Protein AF-A0A9X1CZ26-F1 (afdb_monomer)

Radius of gyration: 16.44 Å; Cα contacts (8 Å, |Δi|>4): 76; chains: 1; bounding box: 33×31×43 Å

Mean predicted aligned error: 7.55 Å

Organism: NCBI:txid90367

Structure (mmCIF, N/CA/C/O backbone):
data_AF-A0A9X1CZ26-F1
#
_entry.id   AF-A0A9X1CZ26-F1
#
loop_
_atom_site.group_PDB
_atom_site.id
_atom_site.type_symbol
_atom_site.label_atom_id
_atom_site.label_alt_id
_atom_site.label_comp_id
_atom_site.label_asym_id
_atom_site.label_entity_id
_atom_site.label_seq_id
_atom_site.pdbx_PDB_ins_code
_atom_site.Cartn_x
_atom_site.Cartn_y
_atom_site.Cartn_z
_atom_site.occupancy
_atom_site.B_iso_or_equiv
_atom_site.auth_seq_id
_atom_site.auth_comp_id
_atom_site.auth_asym_id
_atom_site.auth_atom_id
_atom_site.pdbx_PDB_model_num
ATOM 1 N N . MET A 1 1 ? -13.276 12.998 27.670 1.00 60.94 1 MET A N 1
ATOM 2 C CA . MET A 1 1 ? -13.407 12.267 26.390 1.00 60.94 1 MET A CA 1
ATOM 3 C C . MET A 1 1 ? -14.695 11.467 26.470 1.00 60.94 1 MET A C 1
ATOM 5 O O . MET A 1 1 ? -14.822 10.672 27.392 1.00 60.94 1 MET A O 1
ATOM 9 N N . ASP A 1 2 ? -15.690 11.747 25.631 1.00 76.38 2 ASP A N 1
ATOM 10 C CA . ASP A 1 2 ? -17.010 11.119 25.750 1.00 76.38 2 ASP A CA 1
ATOM 11 C C . ASP A 1 2 ? -16.999 9.671 25.215 1.00 76.38 2 ASP A C 1
ATOM 13 O O . ASP A 1 2 ? -16.279 9.333 24.268 1.00 76.38 2 ASP A O 1
ATOM 17 N N . LYS A 1 3 ? -17.785 8.786 25.845 1.00 76.56 3 LYS A N 1
ATOM 18 C CA . LYS A 1 3 ? -17.851 7.352 25.498 1.00 76.56 3 LYS A CA 1
ATOM 19 C C . LYS A 1 3 ? -18.287 7.125 24.042 1.00 76.56 3 LYS A C 1
ATOM 21 O O . LYS A 1 3 ? -17.846 6.164 23.412 1.00 76.56 3 LYS A O 1
ATOM 26 N N . SER A 1 4 ? -19.122 8.011 23.507 1.0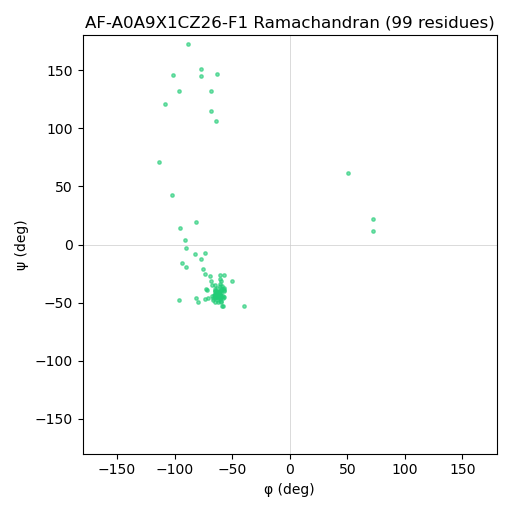0 76.56 4 SER A N 1
ATOM 27 C CA . SER A 1 4 ? -19.625 8.000 22.129 1.00 76.56 4 SER A CA 1
ATOM 28 C C . SER A 1 4 ? -18.505 8.226 21.107 1.00 76.56 4 SER A C 1
ATOM 30 O O . SER A 1 4 ? -18.324 7.396 20.215 1.00 76.56 4 SER A O 1
ATOM 32 N N . THR A 1 5 ? -17.668 9.250 21.287 1.00 83.44 5 THR A N 1
ATOM 33 C CA . THR A 1 5 ? -16.483 9.500 20.448 1.00 83.44 5 THR A CA 1
ATOM 34 C C . THR A 1 5 ? -15.491 8.342 20.506 1.00 83.44 5 THR A C 1
ATOM 36 O O . THR A 1 5 ? -14.873 8.002 19.495 1.00 83.44 5 THR A O 1
ATOM 39 N N . GLY A 1 6 ? -15.349 7.691 21.667 1.00 84.88 6 GLY A N 1
ATOM 40 C CA . GLY A 1 6 ? -14.520 6.490 21.806 1.00 84.88 6 GLY A CA 1
ATOM 41 C C . GLY A 1 6 ? -14.990 5.336 20.910 1.00 84.88 6 GLY A C 1
ATOM 42 O O . GLY A 1 6 ? -14.187 4.751 20.182 1.00 84.88 6 GLY A O 1
ATOM 43 N N . ARG A 1 7 ? -16.299 5.050 20.903 1.00 88.44 7 ARG A N 1
ATOM 44 C CA . ARG A 1 7 ? -16.895 3.990 20.069 1.00 88.44 7 ARG A CA 1
ATOM 45 C C . ARG A 1 7 ? -16.770 4.285 18.575 1.00 88.44 7 ARG A C 1
ATOM 47 O O . ARG A 1 7 ? -16.380 3.400 17.818 1.00 88.44 7 ARG A O 1
ATOM 54 N N . LEU A 1 8 ? -17.023 5.526 18.155 1.00 89.00 8 LEU A N 1
ATOM 55 C CA . LEU A 1 8 ? -16.905 5.931 16.748 1.00 89.00 8 LEU A CA 1
ATOM 56 C C . LEU A 1 8 ? -15.479 5.743 16.211 1.00 89.00 8 LEU A C 1
ATOM 58 O O . LEU A 1 8 ? -15.292 5.212 15.117 1.00 89.00 8 LEU A O 1
ATOM 62 N N . LYS A 1 9 ? -14.460 6.104 17.002 1.00 90.31 9 LYS A N 1
ATOM 63 C CA . LYS 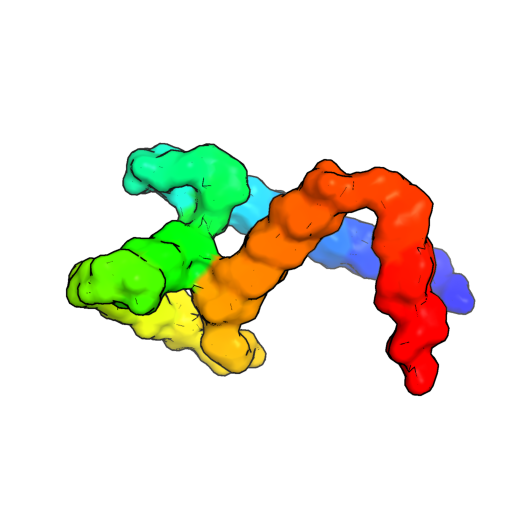A 1 9 ? -13.050 5.890 16.636 1.00 90.31 9 LYS A CA 1
ATOM 64 C C . LYS A 1 9 ? -12.710 4.407 16.476 1.00 90.31 9 LYS A C 1
ATOM 66 O O . LYS A 1 9 ? -11.998 4.051 15.538 1.00 90.31 9 LYS A O 1
ATOM 71 N N . ALA A 1 10 ? -13.222 3.549 17.359 1.00 89.44 10 ALA A N 1
ATOM 72 C CA . ALA A 1 10 ? -13.000 2.106 17.280 1.00 89.44 10 ALA A CA 1
ATOM 73 C C . ALA A 1 10 ? -13.630 1.499 16.016 1.00 89.44 10 ALA A C 1
ATOM 75 O O . ALA A 1 10 ? -12.963 0.763 15.291 1.00 89.44 10 ALA A O 1
ATOM 76 N N . VAL A 1 11 ? -14.876 1.870 15.704 1.00 91.69 11 VAL A N 1
ATOM 77 C CA . VAL A 1 11 ? -15.565 1.426 14.480 1.00 91.69 11 VAL A CA 1
ATOM 78 C C . VAL A 1 11 ? -14.815 1.892 13.231 1.00 91.69 11 VAL A C 1
ATOM 80 O O . VAL A 1 11 ? -14.564 1.089 12.335 1.00 91.69 11 VAL A O 1
ATOM 83 N N . ALA A 1 12 ? -14.378 3.153 13.190 1.00 91.00 12 ALA A N 1
ATOM 84 C CA . ALA A 1 12 ? -13.594 3.680 12.074 1.00 91.00 12 ALA A CA 1
ATOM 85 C C . ALA A 1 12 ? -12.254 2.940 11.895 1.00 91.00 12 ALA A C 1
ATOM 87 O O . ALA A 1 12 ? -11.855 2.630 10.771 1.00 91.00 12 ALA A O 1
ATOM 88 N N . ALA A 1 13 ? -11.564 2.617 12.995 1.00 90.50 13 ALA A N 1
ATOM 89 C CA . ALA A 1 13 ? -10.331 1.836 12.955 1.00 90.50 13 ALA A CA 1
ATOM 90 C C . ALA A 1 13 ? -10.572 0.408 12.442 1.00 90.50 13 ALA A C 1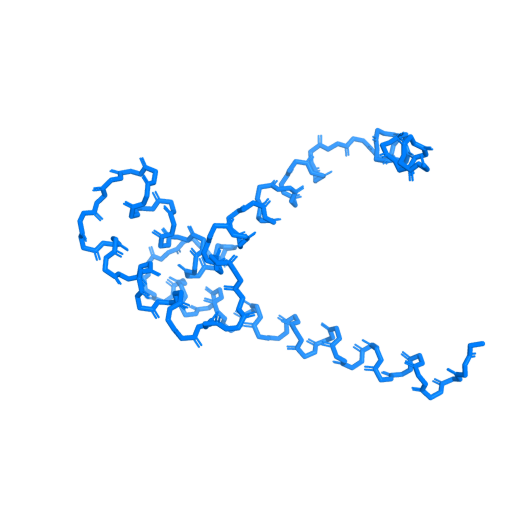
ATOM 92 O O . ALA A 1 13 ? -9.787 -0.097 11.639 1.00 90.50 13 ALA A O 1
ATOM 93 N N . TYR A 1 14 ? -11.670 -0.225 12.856 1.00 92.25 14 TYR A N 1
ATOM 94 C CA . TYR A 1 14 ? -12.032 -1.561 12.395 1.00 92.25 14 TYR A CA 1
ATOM 95 C C . TYR A 1 14 ? -12.393 -1.575 10.905 1.00 92.25 14 TYR A C 1
ATOM 97 O O . TYR A 1 14 ? -11.829 -2.363 10.148 1.00 92.25 14 TYR A O 1
ATOM 105 N N . ALA A 1 15 ? -13.240 -0.645 10.454 1.00 93.06 15 ALA A N 1
ATOM 106 C CA . ALA A 1 15 ? -13.596 -0.496 9.043 1.00 93.06 15 ALA A CA 1
ATOM 107 C C . ALA A 1 15 ? -12.354 -0.277 8.162 1.00 93.06 15 ALA A C 1
ATOM 109 O O . ALA A 1 15 ? -12.222 -0.876 7.094 1.00 93.06 15 ALA A O 1
ATOM 110 N N . LYS A 1 16 ? -11.386 0.514 8.645 1.00 90.88 16 LYS A N 1
ATOM 111 C CA . LYS A 1 16 ? -10.087 0.681 7.983 1.00 90.88 16 LYS A CA 1
ATOM 112 C C . LYS A 1 16 ? -9.324 -0.643 7.867 1.00 90.88 16 LYS A C 1
ATOM 114 O O . LYS A 1 16 ? -8.770 -0.920 6.806 1.00 90.88 16 LYS A O 1
ATOM 119 N N . SER A 1 17 ? -9.280 -1.450 8.927 1.00 90.88 17 SER A N 1
ATOM 120 C CA . SER A 1 17 ? -8.619 -2.764 8.909 1.00 90.88 17 SER A CA 1
ATOM 121 C C . SER A 1 17 ? -9.271 -3.724 7.914 1.00 90.88 17 SER A C 1
ATOM 123 O O . SER A 1 17 ? -8.555 -4.388 7.169 1.00 90.88 17 SER A O 1
ATOM 125 N N . VAL A 1 18 ? -10.605 -3.740 7.838 1.00 95.75 18 VAL A N 1
ATOM 126 C CA . VAL A 1 18 ? -11.348 -4.528 6.839 1.00 95.75 18 VAL A CA 1
ATOM 127 C C . VAL A 1 18 ? -10.993 -4.081 5.419 1.00 95.75 18 VAL A C 1
ATOM 129 O O . VAL A 1 18 ? -10.687 -4.917 4.573 1.00 95.75 18 VAL A O 1
ATOM 132 N N . GLY A 1 19 ? -10.934 -2.769 5.166 1.00 94.62 19 GLY A N 1
ATOM 133 C CA . GLY A 1 19 ? -10.508 -2.235 3.868 1.00 94.62 19 GLY A CA 1
ATOM 134 C C . GLY A 1 19 ? -9.073 -2.626 3.489 1.00 94.62 19 GLY A C 1
ATOM 135 O O . GLY A 1 19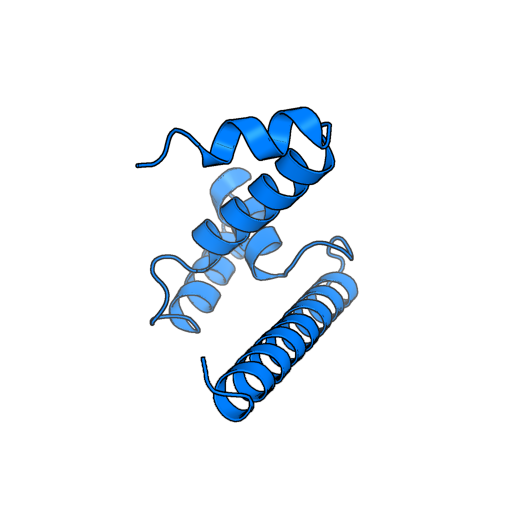 ? -8.814 -2.979 2.342 1.00 94.62 19 GLY A O 1
ATOM 136 N N . ILE A 1 20 ? -8.142 -2.627 4.450 1.00 93.25 20 ILE A N 1
ATOM 137 C CA . ILE A 1 20 ? -6.760 -3.087 4.220 1.00 93.25 20 ILE A CA 1
ATOM 138 C C . ILE A 1 20 ? -6.725 -4.584 3.892 1.00 93.25 20 ILE A C 1
ATOM 140 O O . ILE A 1 20 ? -5.997 -4.981 2.984 1.00 93.25 20 ILE A O 1
ATOM 144 N N . ALA A 1 21 ? -7.500 -5.403 4.605 1.00 95.44 21 ALA A N 1
ATOM 145 C CA . ALA A 1 21 ? -7.564 -6.841 4.361 1.00 95.44 21 ALA A CA 1
ATOM 146 C C . ALA A 1 21 ? -8.133 -7.157 2.968 1.00 95.44 21 ALA A C 1
ATOM 148 O O . ALA A 1 21 ? -7.590 -8.002 2.260 1.00 95.44 21 ALA A O 1
ATOM 149 N N . ALA A 1 22 ? -9.175 -6.438 2.541 1.00 96.75 22 ALA A N 1
ATOM 150 C CA . ALA A 1 22 ? -9.726 -6.567 1.194 1.00 96.75 22 ALA A CA 1
ATOM 151 C C . ALA A 1 22 ? -8.696 -6.196 0.112 1.00 96.75 22 ALA A C 1
ATOM 153 O O . ALA A 1 22 ? -8.542 -6.916 -0.871 1.00 96.75 22 ALA A O 1
ATOM 154 N N . ASP A 1 23 ? -7.939 -5.115 0.308 1.00 95.56 23 ASP A N 1
ATOM 155 C CA . ASP A 1 23 ? -6.890 -4.700 -0.630 1.00 95.56 23 ASP A CA 1
ATOM 156 C C . ASP A 1 23 ? -5.740 -5.726 -0.715 1.00 95.56 23 ASP A C 1
ATOM 158 O O . ASP A 1 23 ? -5.275 -6.063 -1.806 1.00 95.56 23 ASP A O 1
ATOM 162 N N . GLN A 1 24 ? -5.335 -6.296 0.424 1.00 96.44 24 GLN A N 1
ATOM 163 C CA . GLN A 1 24 ? -4.365 -7.393 0.493 1.00 96.44 24 GLN A CA 1
ATOM 164 C C . GLN A 1 24 ? -4.864 -8.659 -0.213 1.00 96.44 24 GLN A C 1
ATOM 166 O O . GLN A 1 24 ? -4.099 -9.294 -0.940 1.00 96.44 24 GLN A O 1
ATOM 171 N N . LEU A 1 25 ? -6.146 -9.000 -0.050 1.00 97.25 25 LEU A N 1
ATOM 172 C CA . LEU A 1 25 ? -6.773 -10.121 -0.746 1.00 97.25 25 LEU A CA 1
ATOM 173 C C . LEU A 1 25 ? -6.752 -9.909 -2.262 1.00 97.25 25 LEU A C 1
ATOM 175 O O . LEU A 1 25 ? -6.291 -10.785 -2.990 1.00 97.25 25 LEU A O 1
ATOM 179 N N . ILE A 1 26 ? -7.182 -8.737 -2.737 1.00 96.19 26 ILE A N 1
ATOM 180 C CA . ILE A 1 26 ? -7.133 -8.390 -4.164 1.00 96.19 26 ILE A CA 1
ATOM 181 C C . ILE A 1 26 ? -5.695 -8.494 -4.675 1.00 96.19 26 ILE A C 1
ATOM 183 O O . ILE A 1 26 ? -5.446 -9.098 -5.717 1.00 96.19 26 ILE A O 1
ATOM 187 N N . ASN A 1 27 ? -4.724 -7.958 -3.931 1.00 97.12 27 ASN A N 1
ATOM 188 C CA . ASN A 1 27 ? -3.325 -8.057 -4.321 1.00 97.12 27 ASN A CA 1
ATOM 189 C C . ASN A 1 27 ? -2.848 -9.514 -4.422 1.00 97.12 27 ASN A C 1
ATOM 191 O O . ASN A 1 27 ? -2.161 -9.849 -5.387 1.00 97.12 27 ASN A O 1
ATOM 195 N N . ALA A 1 28 ? -3.219 -10.369 -3.465 1.00 96.88 28 ALA A N 1
ATOM 196 C CA . ALA A 1 28 ? -2.873 -11.789 -3.450 1.00 96.88 28 ALA A CA 1
ATOM 197 C C . ALA A 1 28 ? -3.486 -12.545 -4.638 1.00 96.88 28 ALA A C 1
ATOM 199 O O . ALA A 1 28 ? -2.773 -13.276 -5.323 1.00 96.88 28 ALA A O 1
ATOM 200 N N . VAL A 1 29 ? -4.768 -12.304 -4.939 1.00 97.31 29 VAL A N 1
ATOM 201 C CA . VAL A 1 29 ? -5.460 -12.869 -6.112 1.00 97.31 29 VAL A CA 1
ATOM 202 C C . VAL A 1 29 ? -4.758 -12.465 -7.414 1.00 97.31 29 VAL A C 1
ATOM 204 O O . VAL A 1 29 ? -4.622 -13.273 -8.325 1.00 97.31 29 VAL A O 1
ATOM 207 N N . LEU A 1 30 ? -4.216 -11.246 -7.483 1.00 94.94 30 LEU A N 1
ATOM 208 C CA . LEU A 1 30 ? -3.418 -10.752 -8.613 1.00 94.94 30 LEU A CA 1
ATOM 209 C C . LEU A 1 30 ? -1.938 -11.208 -8.575 1.00 94.94 30 LEU A C 1
ATOM 211 O O . LEU A 1 30 ? -1.065 -10.559 -9.170 1.00 94.94 30 LEU A O 1
ATOM 215 N N . GLY A 1 31 ? -1.609 -12.261 -7.821 1.00 94.62 31 GLY A N 1
ATOM 216 C CA . GLY A 1 31 ? -0.258 -12.831 -7.710 1.00 94.62 31 GLY A CA 1
ATOM 217 C C . GLY A 1 31 ? 0.739 -11.973 -6.921 1.00 94.62 31 GLY A C 1
ATOM 218 O O . GLY A 1 31 ? 1.946 -12.037 -7.150 1.00 94.62 31 GLY A O 1
ATOM 219 N N . GLY A 1 32 ? 0.248 -11.086 -6.058 1.00 93.12 32 GLY A N 1
ATOM 220 C CA . GLY A 1 32 ? 1.052 -10.257 -5.161 1.00 93.12 32 GLY A CA 1
ATOM 221 C C . GLY A 1 32 ? 1.337 -10.941 -3.825 1.00 93.12 32 GLY A C 1
ATOM 222 O O . GLY A 1 32 ? 0.798 -11.999 -3.512 1.00 93.12 32 GLY A O 1
ATOM 223 N N . ARG A 1 33 ? 2.194 -10.329 -3.000 1.00 93.94 33 ARG A N 1
ATOM 224 C CA . ARG A 1 33 ? 2.485 -10.857 -1.658 1.00 93.94 33 ARG A CA 1
ATOM 225 C C . ARG A 1 33 ? 1.238 -10.708 -0.764 1.00 93.94 33 ARG A C 1
ATOM 227 O O . ARG A 1 33 ? 0.721 -9.594 -0.692 1.00 93.94 33 ARG A O 1
ATOM 234 N N . PRO A 1 34 ? 0.804 -11.743 -0.014 1.00 91.31 34 PRO A N 1
ATOM 235 C CA . PRO A 1 34 ? -0.453 -11.700 0.750 1.00 91.31 34 PRO A CA 1
ATOM 236 C C . PRO A 1 34 ? -0.530 -10.600 1.814 1.00 91.31 34 PRO A C 1
ATOM 238 O O . PRO A 1 34 ? -1.599 -10.090 2.115 1.00 91.31 34 PRO A O 1
ATOM 241 N N . SER A 1 35 ? 0.605 -10.205 2.392 1.00 88.62 35 SER A N 1
ATOM 242 C CA . SER A 1 35 ? 0.669 -9.129 3.387 1.00 88.62 35 SER A CA 1
ATOM 243 C C . SER A 1 35 ? 0.888 -7.736 2.777 1.00 88.62 35 SER A C 1
ATOM 245 O O . SER A 1 35 ? 0.953 -6.747 3.511 1.00 88.62 35 SER A O 1
ATOM 247 N N . GLU A 1 36 ? 1.063 -7.635 1.458 1.00 93.19 36 GLU A N 1
ATOM 248 C CA . GLU A 1 36 ? 1.323 -6.390 0.726 1.00 93.19 36 GLU A CA 1
ATOM 249 C C . GLU A 1 36 ? 0.007 -5.845 0.160 1.00 93.19 36 GLU A C 1
ATOM 251 O O . GLU A 1 36 ? -0.763 -6.584 -0.447 1.00 93.19 36 GLU A O 1
ATOM 256 N N . THR A 1 37 ? -0.253 -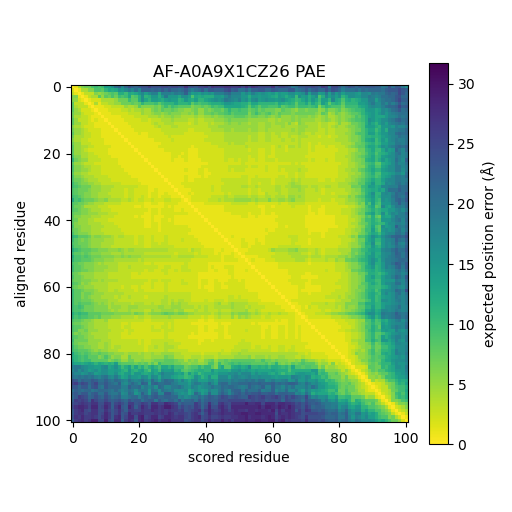4.552 0.349 1.00 96.69 37 THR A N 1
ATOM 257 C CA . THR A 1 37 ? -1.376 -3.865 -0.302 1.00 96.69 37 THR A CA 1
ATOM 258 C C . THR A 1 37 ? -1.036 -3.561 -1.762 1.00 96.69 37 THR A C 1
ATOM 260 O O . THR A 1 37 ? 0.130 -3.337 -2.109 1.00 96.69 37 THR A O 1
ATOM 263 N N . LEU A 1 38 ? -2.039 -3.503 -2.635 1.00 96.12 38 LEU A N 1
ATOM 264 C CA . LEU A 1 38 ? -1.872 -3.256 -4.067 1.00 96.12 38 LEU A CA 1
ATOM 265 C C . LEU A 1 38 ? -1.161 -1.921 -4.332 1.00 96.12 38 LEU A C 1
ATOM 267 O O . LEU A 1 38 ? -0.292 -1.843 -5.198 1.00 96.12 38 LEU A O 1
ATOM 271 N N . SER A 1 39 ? -1.459 -0.885 -3.543 1.00 95.94 39 SER A N 1
ATOM 272 C CA . SER A 1 39 ? -0.792 0.422 -3.629 1.00 95.94 39 SER A CA 1
ATOM 273 C C . SER A 1 39 ? 0.702 0.371 -3.269 1.00 95.94 39 SER A C 1
ATOM 275 O O . SER A 1 39 ? 1.511 1.057 -3.899 1.00 95.94 39 SER A O 1
ATOM 277 N N . VAL A 1 40 ? 1.096 -0.483 -2.315 1.00 96.50 40 VAL A N 1
ATOM 278 C CA . VAL A 1 40 ? 2.505 -0.716 -1.938 1.00 96.50 40 VAL A CA 1
ATOM 279 C C . VAL A 1 40 ? 3.222 -1.482 -3.044 1.00 96.50 40 VAL A C 1
ATOM 281 O O . VAL A 1 40 ? 4.304 -1.067 -3.465 1.00 96.50 40 VAL A O 1
ATOM 284 N N . ARG A 1 41 ? 2.594 -2.542 -3.574 1.00 96.69 41 ARG A N 1
ATOM 285 C CA . ARG A 1 41 ? 3.115 -3.299 -4.720 1.00 96.69 41 ARG A CA 1
ATOM 286 C C . ARG A 1 41 ? 3.308 -2.396 -5.932 1.00 96.69 41 ARG A C 1
ATOM 288 O O . ARG A 1 41 ? 4.358 -2.448 -6.571 1.00 96.69 41 ARG A O 1
ATOM 295 N N . ALA A 1 42 ? 2.320 -1.553 -6.232 1.00 97.12 42 ALA A N 1
ATOM 296 C CA . ALA A 1 42 ? 2.375 -0.631 -7.354 1.00 97.12 42 ALA A CA 1
ATOM 297 C C . ALA A 1 42 ? 3.528 0.361 -7.209 1.00 97.12 42 ALA A C 1
ATOM 299 O O . ALA A 1 42 ? 4.278 0.561 -8.163 1.00 97.12 42 ALA A O 1
ATOM 300 N N . TYR A 1 43 ? 3.723 0.929 -6.016 1.00 96.88 43 TYR A N 1
ATOM 301 C CA . TYR A 1 43 ? 4.851 1.819 -5.757 1.00 96.88 43 TYR A CA 1
ATOM 302 C C . TYR A 1 43 ? 6.197 1.103 -5.916 1.00 96.88 43 TYR A C 1
ATOM 304 O O . TYR A 1 43 ? 7.073 1.597 -6.624 1.00 96.88 43 TYR A O 1
ATOM 312 N N . ARG A 1 44 ? 6.348 -0.084 -5.316 1.00 96.50 44 ARG A N 1
ATOM 313 C CA . ARG A 1 44 ? 7.575 -0.884 -5.407 1.00 96.50 44 ARG A CA 1
ATOM 314 C C . ARG A 1 44 ? 7.915 -1.219 -6.858 1.00 96.50 44 ARG A C 1
ATOM 316 O O . ARG A 1 44 ? 8.995 -0.891 -7.321 1.00 96.50 44 ARG A O 1
ATOM 323 N N . LEU A 1 45 ? 6.975 -1.787 -7.608 1.00 96.69 45 LEU A N 1
ATOM 324 C CA . LEU A 1 45 ? 7.221 -2.206 -8.990 1.00 96.69 45 LEU A CA 1
ATOM 325 C C . LEU A 1 45 ? 7.326 -1.022 -9.965 1.00 96.69 45 LEU A C 1
ATOM 327 O O . LEU A 1 45 ? 8.108 -1.057 -10.911 1.00 96.69 45 LEU A O 1
ATOM 331 N N . GLY A 1 46 ? 6.511 0.015 -9.782 1.00 96.69 46 GLY A N 1
ATOM 332 C CA . GLY A 1 46 ? 6.435 1.145 -10.704 1.00 96.69 46 GLY A CA 1
ATOM 333 C C . GLY A 1 46 ? 7.537 2.174 -10.487 1.00 96.69 46 GLY A C 1
ATOM 334 O O . GLY A 1 46 ? 8.153 2.623 -11.455 1.00 96.69 46 GLY A O 1
ATOM 335 N N . VAL A 1 47 ? 7.773 2.552 -9.229 1.00 95.69 47 VAL A N 1
ATOM 336 C CA . VAL A 1 47 ? 8.688 3.640 -8.857 1.00 95.69 47 VAL A CA 1
ATOM 337 C C . VAL A 1 47 ? 10.068 3.107 -8.492 1.00 95.69 47 VAL A C 1
ATOM 339 O O . VAL A 1 47 ? 11.043 3.632 -9.017 1.00 95.69 47 VAL A O 1
ATOM 342 N N . LEU A 1 48 ? 10.166 2.074 -7.646 1.00 94.19 48 LEU A N 1
ATOM 343 C CA . LEU A 1 48 ? 11.470 1.558 -7.195 1.00 94.19 48 LEU A CA 1
ATOM 344 C C . LEU A 1 48 ? 12.124 0.652 -8.245 1.00 94.19 48 LEU A C 1
ATOM 346 O O . LEU A 1 48 ? 13.262 0.891 -8.626 1.00 94.19 48 LEU A O 1
ATOM 350 N N . ASP A 1 49 ? 11.383 -0.318 -8.783 1.00 95.38 49 ASP A N 1
ATOM 351 C CA . ASP A 1 49 ? 11.881 -1.215 -9.838 1.00 95.38 49 ASP A CA 1
ATOM 352 C C . ASP A 1 49 ? 11.785 -0.576 -11.241 1.00 95.38 49 ASP A C 1
ATOM 354 O O . ASP A 1 49 ? 12.226 -1.148 -12.237 1.00 95.38 49 ASP A O 1
ATOM 358 N N . GLY A 1 50 ? 11.135 0.587 -11.360 1.00 94.44 50 GLY A N 1
ATOM 359 C CA . GLY A 1 50 ? 11.059 1.355 -12.602 1.00 94.44 50 GLY A CA 1
ATOM 360 C C . GLY A 1 50 ? 10.160 0.776 -13.705 1.00 94.44 50 GLY A C 1
ATOM 361 O O . GLY A 1 50 ? 10.191 1.294 -14.829 1.00 94.44 50 GLY A O 1
ATOM 362 N N . ARG A 1 51 ? 9.324 -0.237 -13.437 1.00 96.06 51 ARG A N 1
ATOM 363 C CA . ARG A 1 51 ? 8.500 -0.915 -14.457 1.00 96.06 51 ARG A CA 1
ATOM 364 C C . ARG A 1 51 ? 7.405 0.011 -15.002 1.00 96.06 51 ARG A C 1
ATOM 366 O O . ARG A 1 51 ? 6.466 0.378 -14.294 1.00 96.06 51 ARG A O 1
ATOM 373 N N . ARG A 1 52 ? 7.473 0.356 -16.296 1.00 93.62 52 ARG A N 1
ATOM 374 C CA . ARG A 1 52 ? 6.582 1.353 -16.939 1.00 93.62 52 ARG A CA 1
ATOM 375 C C . ARG A 1 52 ? 5.088 1.031 -16.804 1.00 93.62 52 ARG A C 1
ATOM 377 O O . ARG A 1 52 ? 4.299 1.939 -16.563 1.00 93.62 52 ARG A O 1
ATOM 384 N N . GLY A 1 53 ? 4.697 -0.242 -16.920 1.00 95.12 53 GLY A N 1
ATOM 385 C CA . GLY A 1 53 ? 3.300 -0.663 -16.736 1.00 95.12 53 GLY A CA 1
ATOM 386 C C . GLY A 1 53 ? 2.771 -0.321 -15.341 1.00 95.12 53 GLY A C 1
ATOM 387 O O . GLY A 1 53 ? 1.708 0.276 -15.203 1.00 95.12 53 GLY A O 1
ATOM 388 N N . TRP A 1 54 ? 3.577 -0.577 -14.312 1.00 96.56 54 TRP A N 1
ATOM 389 C CA . TRP A 1 54 ? 3.227 -0.286 -12.924 1.00 96.56 54 TRP A CA 1
ATOM 390 C C . TRP A 1 54 ? 3.266 1.205 -12.584 1.00 96.56 54 TRP A C 1
ATOM 392 O O . TRP A 1 54 ? 2.508 1.637 -11.723 1.00 96.56 54 TRP A O 1
ATOM 402 N N . ARG A 1 55 ? 4.050 2.030 -13.294 1.00 95.56 55 ARG A N 1
ATOM 403 C CA . ARG A 1 55 ? 3.953 3.499 -13.154 1.00 95.56 55 ARG A CA 1
ATOM 404 C C . ARG A 1 55 ? 2.564 4.021 -13.515 1.00 95.56 55 ARG A C 1
ATOM 406 O O . ARG A 1 55 ? 2.060 4.907 -12.831 1.00 95.56 55 ARG A O 1
ATOM 413 N N . ARG A 1 56 ? 1.925 3.453 -14.546 1.00 96.31 56 ARG A N 1
ATOM 414 C CA . ARG A 1 56 ? 0.538 3.806 -14.896 1.00 96.31 56 ARG A CA 1
ATOM 415 C C . ARG A 1 56 ? -0.420 3.412 -13.778 1.00 96.31 56 ARG A C 1
ATOM 417 O O . ARG A 1 56 ? -1.262 4.215 -13.401 1.00 96.31 56 ARG A O 1
ATOM 424 N N . VAL A 1 57 ? -0.230 2.230 -13.191 1.00 95.94 57 VAL A N 1
ATOM 425 C CA . VAL A 1 57 ? -1.015 1.772 -12.032 1.00 95.94 57 VAL A CA 1
ATOM 426 C C . VAL A 1 57 ? -0.853 2.725 -10.840 1.00 95.94 57 VAL A C 1
ATOM 428 O O . VAL A 1 57 ? -1.849 3.130 -10.253 1.00 95.94 57 VAL A O 1
ATOM 431 N N . VAL A 1 58 ? 0.371 3.166 -10.523 1.00 96.38 58 VAL A N 1
ATOM 432 C CA . VAL A 1 58 ? 0.624 4.172 -9.470 1.00 96.38 58 VAL A CA 1
ATOM 433 C C . VAL A 1 58 ? -0.131 5.471 -9.742 1.00 96.38 58 VAL A C 1
ATOM 435 O O . VAL A 1 58 ? -0.735 6.030 -8.828 1.00 96.38 58 VAL A O 1
ATOM 438 N N . TRP A 1 59 ? -0.114 5.953 -10.986 1.00 96.00 59 TRP A N 1
ATOM 439 C CA . TRP A 1 59 ? -0.839 7.164 -11.366 1.00 96.00 59 TRP A CA 1
ATOM 440 C C . TRP A 1 59 ? -2.355 6.999 -11.206 1.00 96.00 59 TRP A C 1
ATOM 442 O O . TRP A 1 59 ? -2.995 7.857 -10.601 1.00 96.00 59 TRP A O 1
ATOM 452 N N . VAL A 1 60 ? -2.916 5.873 -11.664 1.00 96.56 60 VAL A N 1
ATOM 453 C CA . VAL A 1 60 ? -4.346 5.555 -11.515 1.00 96.56 60 VAL A CA 1
ATOM 454 C C . VAL A 1 60 ? -4.745 5.513 -10.041 1.00 96.56 60 VAL A C 1
ATOM 456 O O . VAL A 1 60 ? -5.709 6.168 -9.655 1.00 96.56 60 VAL A O 1
ATOM 459 N N . ILE A 1 61 ? -3.983 4.809 -9.201 1.00 95.56 61 ILE A N 1
ATOM 460 C CA . ILE A 1 61 ? -4.280 4.701 -7.767 1.00 95.56 61 ILE A CA 1
ATOM 461 C C . ILE A 1 61 ? -4.159 6.070 -7.085 1.00 95.56 61 ILE A C 1
ATOM 463 O O . ILE A 1 61 ? -5.047 6.458 -6.332 1.00 95.56 61 ILE A O 1
ATOM 467 N N . ASN A 1 62 ? -3.107 6.848 -7.358 1.00 94.81 62 ASN A N 1
ATOM 468 C CA . ASN A 1 62 ? -2.982 8.194 -6.789 1.00 94.81 62 ASN A CA 1
ATOM 469 C C . ASN A 1 62 ? -4.135 9.116 -7.214 1.00 94.81 62 ASN A C 1
ATOM 471 O O . ASN A 1 62 ? -4.554 9.950 -6.418 1.00 94.81 62 ASN A O 1
ATOM 475 N N . LYS A 1 63 ? -4.661 8.964 -8.437 1.00 95.50 63 LYS A N 1
ATOM 476 C CA . LYS A 1 63 ? -5.830 9.715 -8.909 1.00 95.50 63 LYS A CA 1
ATOM 477 C C . LYS A 1 63 ? -7.122 9.253 -8.231 1.00 95.50 63 LYS A C 1
ATOM 479 O O . LYS A 1 63 ? -7.939 10.091 -7.866 1.00 95.50 63 LYS A O 1
ATOM 484 N N . LEU A 1 64 ? -7.289 7.948 -8.010 1.00 94.81 64 LEU A N 1
ATOM 485 C CA . LEU A 1 64 ? -8.417 7.409 -7.245 1.00 94.81 64 LEU A CA 1
ATOM 486 C C . LEU A 1 64 ? -8.436 7.976 -5.817 1.00 94.81 64 LEU A C 1
ATOM 488 O O . LEU A 1 64 ? -9.491 8.345 -5.317 1.00 94.81 64 LEU A O 1
ATOM 492 N N . PHE A 1 65 ? -7.259 8.119 -5.204 1.00 92.88 65 PHE A N 1
ATOM 493 C CA . PHE A 1 65 ? -7.062 8.701 -3.875 1.00 92.88 65 PHE A CA 1
ATOM 494 C C . PHE A 1 65 ? -6.541 10.146 -3.933 1.00 92.88 65 PHE A C 1
ATOM 496 O O . PHE A 1 65 ? -5.646 10.512 -3.173 1.00 92.88 65 PHE A O 1
ATOM 503 N N . TRP A 1 66 ? -7.082 10.979 -4.826 1.00 94.00 66 TRP A N 1
ATOM 504 C CA . TRP A 1 66 ? -6.610 12.352 -5.068 1.00 94.00 66 TRP A CA 1
ATOM 505 C C . TRP A 1 66 ? -6.594 13.266 -3.828 1.00 94.00 66 TRP A C 1
ATOM 507 O O . TRP A 1 66 ? -5.761 14.166 -3.746 1.00 94.00 66 TRP A O 1
ATOM 517 N N . TRP A 1 67 ? -7.443 13.008 -2.825 1.00 94.94 67 TRP A N 1
ATOM 518 C CA . TRP A 1 67 ? -7.432 13.716 -1.533 1.00 94.94 67 TRP A CA 1
ATOM 519 C C . TRP A 1 67 ? -6.261 13.319 -0.617 1.00 94.94 67 TRP A C 1
ATOM 521 O O . TRP A 1 67 ? -6.063 13.916 0.441 1.00 94.94 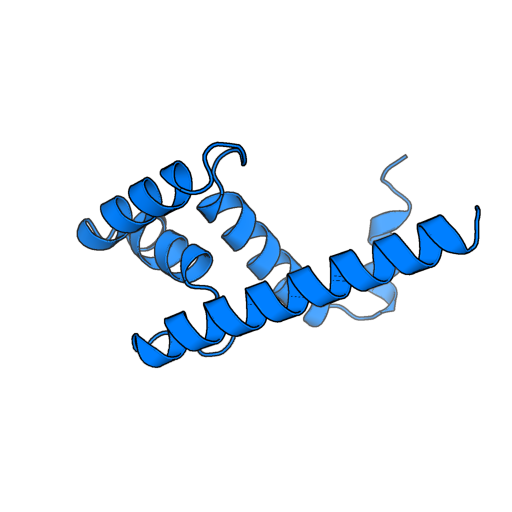67 TRP A O 1
ATOM 531 N N . GLN A 1 68 ? -5.477 12.305 -0.988 1.00 89.31 68 GLN A N 1
ATOM 532 C CA . GLN A 1 68 ? -4.271 11.895 -0.280 1.00 89.31 68 GLN A CA 1
ATOM 533 C C . GLN A 1 68 ? -3.033 12.259 -1.094 1.00 89.31 68 GLN A C 1
ATOM 535 O O . GLN A 1 68 ? -2.819 11.782 -2.209 1.00 89.31 68 GLN A O 1
ATOM 540 N N . ARG A 1 69 ? -2.153 13.072 -0.504 1.00 89.00 69 ARG A N 1
ATOM 541 C CA . ARG A 1 69 ? -0.928 13.520 -1.171 1.00 89.00 69 ARG A CA 1
ATOM 542 C C . ARG A 1 69 ? -0.005 12.328 -1.459 1.00 89.00 69 ARG A C 1
ATOM 544 O O . ARG A 1 69 ? 0.634 11.809 -0.548 1.00 89.00 69 ARG A O 1
ATOM 551 N N . ASN A 1 70 ? 0.085 11.921 -2.729 1.00 90.38 70 ASN A N 1
ATOM 552 C CA . ASN A 1 70 ? 0.851 10.756 -3.194 1.00 90.38 70 ASN A CA 1
ATOM 553 C C . ASN A 1 70 ? 0.549 9.472 -2.397 1.00 90.38 70 ASN A C 1
ATOM 555 O O . ASN A 1 70 ? 1.449 8.888 -1.782 1.00 90.38 70 ASN A O 1
ATOM 559 N N . HIS A 1 71 ? -0.712 9.029 -2.439 1.00 92.75 71 HIS A N 1
ATOM 560 C CA . HIS A 1 71 ? -1.217 7.837 -1.748 1.00 92.75 71 HIS A CA 1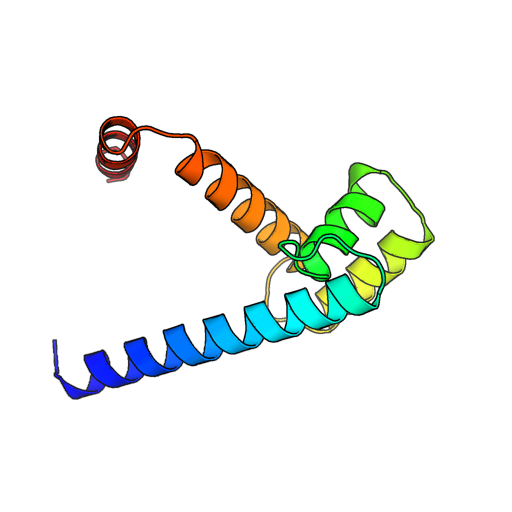
ATOM 561 C C . HIS A 1 71 ? -0.251 6.640 -1.772 1.00 92.75 71 HIS A C 1
ATOM 563 O O . HIS A 1 71 ? 0.115 6.124 -0.718 1.00 92.75 71 HIS A O 1
ATOM 569 N N . CYS A 1 72 ? 0.233 6.233 -2.951 1.00 94.44 72 CYS A N 1
ATOM 570 C CA . CYS A 1 72 ? 1.091 5.051 -3.089 1.00 94.44 72 CYS A CA 1
ATOM 571 C C . CYS A 1 72 ? 2.431 5.195 -2.343 1.00 94.44 72 CYS A C 1
ATOM 573 O O . CYS A 1 72 ? 2.904 4.243 -1.723 1.00 94.44 72 CYS A O 1
ATOM 575 N N . ARG A 1 73 ? 3.027 6.398 -2.348 1.00 95.38 73 ARG A N 1
ATOM 576 C CA . ARG A 1 73 ? 4.271 6.681 -1.610 1.00 95.38 73 ARG A CA 1
ATOM 577 C C . ARG A 1 73 ? 4.032 6.627 -0.105 1.00 95.38 73 ARG A C 1
ATOM 579 O O . ARG A 1 73 ? 4.833 6.043 0.621 1.00 95.38 73 ARG A O 1
ATOM 586 N N . GLY A 1 74 ? 2.933 7.224 0.357 1.00 94.06 74 GLY A N 1
ATOM 587 C CA . GLY A 1 74 ? 2.539 7.192 1.766 1.00 94.06 74 GLY A CA 1
ATOM 588 C C . GLY A 1 74 ? 2.266 5.769 2.255 1.00 94.06 74 GLY A C 1
ATOM 589 O O . GLY A 1 74 ? 2.758 5.375 3.312 1.00 94.06 74 GLY A O 1
ATOM 590 N N . ALA A 1 75 ? 1.556 4.970 1.454 1.00 93.12 75 ALA A N 1
ATOM 591 C CA . ALA A 1 75 ? 1.283 3.566 1.741 1.00 93.12 75 ALA A CA 1
ATOM 592 C C . ALA A 1 75 ? 2.577 2.744 1.846 1.00 93.12 75 ALA A C 1
ATOM 594 O O . ALA A 1 75 ? 2.745 1.994 2.811 1.00 93.12 75 ALA A O 1
ATOM 595 N N . TYR A 1 76 ? 3.515 2.936 0.909 1.00 94.31 76 TYR A N 1
ATOM 596 C CA . TYR A 1 76 ? 4.833 2.299 0.952 1.00 94.31 76 TYR A CA 1
ATOM 597 C C . TYR A 1 76 ? 5.609 2.680 2.219 1.00 94.31 76 TYR A C 1
ATOM 599 O O . TYR A 1 76 ? 6.054 1.798 2.951 1.00 94.31 76 TYR A O 1
ATOM 607 N N . ALA A 1 77 ? 5.700 3.973 2.544 1.00 91.88 77 ALA A N 1
ATOM 608 C CA . ALA A 1 77 ? 6.380 4.438 3.755 1.00 91.88 77 ALA A CA 1
ATOM 609 C C . ALA A 1 77 ? 5.752 3.860 5.037 1.00 91.88 77 ALA A C 1
ATOM 611 O O . ALA A 1 77 ? 6.463 3.410 5.933 1.00 91.88 77 ALA A O 1
ATOM 612 N N . ALA A 1 78 ? 4.420 3.802 5.117 1.00 89.12 78 ALA A N 1
ATOM 613 C CA . ALA A 1 78 ? 3.716 3.204 6.249 1.00 89.12 78 ALA A CA 1
ATOM 614 C C . ALA A 1 78 ? 3.917 1.681 6.341 1.00 89.12 78 ALA A C 1
ATOM 616 O O . ALA A 1 78 ? 3.955 1.128 7.440 1.00 89.12 78 ALA A O 1
ATOM 617 N N . ALA A 1 79 ? 4.021 0.975 5.213 1.00 88.75 79 ALA A N 1
ATOM 618 C CA . ALA A 1 79 ? 4.355 -0.448 5.193 1.00 88.75 79 ALA A CA 1
ATOM 619 C C . ALA A 1 79 ? 5.786 -0.694 5.689 1.00 88.75 79 ALA A C 1
ATOM 621 O O . ALA A 1 79 ? 5.976 -1.530 6.570 1.00 88.75 79 ALA A O 1
ATOM 622 N N . VAL A 1 80 ? 6.756 0.088 5.205 1.00 87.69 80 VAL A N 1
ATOM 623 C CA . VAL A 1 80 ? 8.147 0.031 5.675 1.00 87.69 80 VAL A CA 1
ATOM 624 C C . VAL A 1 80 ? 8.210 0.299 7.174 1.00 87.69 80 VAL A C 1
ATOM 626 O O . VAL A 1 80 ? 8.692 -0.556 7.902 1.00 87.69 80 VAL A O 1
ATOM 629 N N . ASN A 1 81 ? 7.623 1.398 7.659 1.00 86.31 81 ASN A N 1
ATOM 630 C CA . ASN A 1 81 ? 7.619 1.738 9.087 1.00 86.31 81 ASN A CA 1
ATOM 631 C C . ASN A 1 81 ? 7.014 0.635 9.969 1.00 86.31 81 ASN A C 1
ATOM 633 O O . ASN A 1 81 ? 7.513 0.388 11.065 1.00 86.31 81 ASN A O 1
ATOM 637 N N . ARG A 1 82 ? 5.963 -0.054 9.501 1.00 80.75 82 ARG A N 1
ATOM 638 C CA . ARG A 1 82 ? 5.382 -1.207 10.209 1.00 80.75 82 ARG A CA 1
ATOM 639 C C . ARG A 1 82 ? 6.364 -2.373 10.303 1.00 80.75 82 ARG A C 1
ATOM 641 O O . ARG A 1 82 ? 6.453 -2.988 11.360 1.00 80.75 82 ARG A O 1
ATOM 648 N N . CYS A 1 83 ? 7.098 -2.672 9.233 1.00 78.06 83 CYS A N 1
ATOM 649 C CA . CYS A 1 83 ? 8.147 -3.692 9.262 1.00 78.06 83 CYS A CA 1
ATOM 650 C C . CYS A 1 83 ? 9.301 -3.278 10.181 1.00 78.06 83 CYS A C 1
ATOM 652 O O . CYS A 1 83 ? 9.740 -4.081 10.996 1.00 78.06 83 CYS A O 1
ATOM 654 N N . THR A 1 84 ? 9.741 -2.018 10.117 1.00 75.81 84 THR A N 1
ATOM 655 C CA . THR A 1 84 ? 10.813 -1.510 10.980 1.00 75.81 84 THR A CA 1
ATOM 656 C C . THR A 1 84 ? 10.425 -1.587 12.454 1.00 75.81 84 THR A C 1
ATOM 658 O O . THR A 1 84 ? 11.238 -2.001 13.267 1.00 75.81 84 THR A O 1
ATOM 661 N N . TYR A 1 85 ? 9.182 -1.240 12.804 1.00 64.56 85 TYR A N 1
ATOM 662 C CA . TYR A 1 85 ? 8.675 -1.354 14.174 1.00 64.56 85 TYR A CA 1
ATOM 663 C C . TYR A 1 85 ? 8.605 -2.809 14.647 1.00 64.56 85 TYR A C 1
ATOM 665 O O . TYR A 1 85 ? 9.003 -3.104 15.766 1.00 64.56 85 TYR A O 1
ATOM 673 N N . LYS A 1 86 ? 8.128 -3.731 13.798 1.00 68.31 86 LYS A N 1
ATOM 674 C CA . LYS A 1 86 ? 8.067 -5.165 14.135 1.00 68.31 86 LYS A CA 1
ATOM 675 C C . LYS A 1 86 ? 9.440 -5.773 14.428 1.00 68.31 86 LYS A C 1
ATOM 677 O O . LYS A 1 86 ? 9.510 -6.744 15.168 1.00 68.31 86 LYS A O 1
ATOM 682 N N . ASN A 1 87 ? 10.498 -5.202 13.859 1.00 66.88 87 ASN A N 1
ATOM 683 C CA . ASN A 1 87 ? 11.873 -5.662 14.040 1.00 66.88 87 ASN A CA 1
ATOM 684 C C . ASN A 1 87 ? 12.597 -4.976 15.215 1.00 66.88 87 ASN A C 1
ATOM 686 O O . ASN A 1 87 ? 13.787 -5.212 15.400 1.00 66.88 87 ASN A O 1
ATOM 690 N N . LYS A 1 88 ? 11.919 -4.114 15.987 1.00 66.06 88 LYS A N 1
ATOM 691 C CA . LYS A 1 88 ? 12.479 -3.433 17.163 1.00 66.06 88 LYS A CA 1
ATOM 692 C C . LYS A 1 88 ? 12.033 -4.102 18.462 1.00 66.06 88 LYS A C 1
ATOM 694 O O . LYS A 1 88 ? 10.890 -4.548 18.567 1.00 66.06 88 LYS A O 1
ATOM 699 N N . SER A 1 89 ? 12.911 -4.110 19.468 1.00 65.62 89 SER A N 1
ATOM 700 C CA . SER A 1 89 ? 12.526 -4.477 20.835 1.00 65.62 89 SER A CA 1
ATOM 701 C C . SER A 1 89 ? 11.498 -3.465 21.368 1.00 65.62 89 SER A C 1
ATOM 703 O O . SER A 1 89 ? 11.596 -2.279 21.035 1.00 65.62 89 SER A O 1
ATOM 705 N N . PRO A 1 90 ? 10.528 -3.865 22.219 1.00 69.06 90 PRO A N 1
ATOM 706 C CA . PRO A 1 90 ? 9.598 -2.931 22.857 1.00 69.06 90 PRO A CA 1
ATOM 707 C C . PRO A 1 90 ? 10.294 -1.739 23.535 1.00 69.06 90 PRO A C 1
ATOM 709 O O . PRO A 1 90 ? 9.750 -0.637 23.536 1.00 69.06 90 PRO A O 1
ATOM 712 N N . ALA A 1 91 ? 11.515 -1.925 24.047 1.00 67.56 91 ALA A N 1
ATOM 713 C CA . ALA A 1 91 ? 12.315 -0.855 24.643 1.00 67.56 91 ALA A CA 1
ATOM 714 C C . ALA A 1 91 ? 12.725 0.236 23.629 1.00 67.56 91 ALA A C 1
ATOM 716 O O . ALA A 1 91 ? 12.661 1.426 23.942 1.00 67.56 91 ALA A O 1
ATOM 717 N N . ASP A 1 92 ? 13.057 -0.142 22.392 1.00 65.56 92 ASP A N 1
ATOM 718 C CA . ASP A 1 92 ? 13.510 0.784 21.339 1.00 65.56 92 ASP A CA 1
ATOM 719 C C . ASP A 1 92 ? 12.359 1.607 20.745 1.00 65.56 92 ASP A C 1
ATOM 721 O O . ASP A 1 92 ? 12.560 2.648 20.111 1.00 65.56 92 ASP A O 1
ATOM 725 N N . VAL A 1 93 ? 11.130 1.118 20.907 1.00 62.56 93 VAL A N 1
ATOM 726 C CA . VAL A 1 93 ? 9.912 1.787 20.452 1.00 62.56 93 VAL A CA 1
ATOM 727 C C . VAL A 1 93 ? 9.573 2.980 21.344 1.00 62.56 93 VAL A C 1
ATOM 729 O O . VAL A 1 93 ? 9.274 4.061 20.832 1.00 62.56 93 VAL A O 1
ATOM 732 N N . TRP A 1 94 ? 9.611 2.791 22.666 1.00 51.44 94 TRP A N 1
ATOM 733 C CA . TRP A 1 94 ? 9.220 3.819 23.635 1.00 51.44 94 TRP A CA 1
ATOM 734 C C . TRP A 1 94 ? 10.192 5.004 23.657 1.00 51.44 94 TRP A C 1
ATOM 736 O O . TRP A 1 94 ? 9.762 6.145 23.81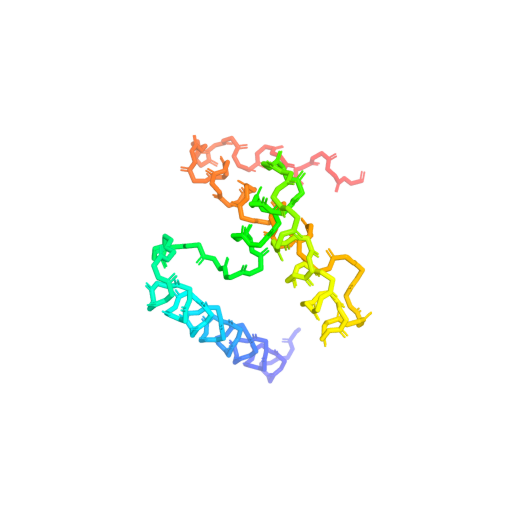7 1.00 51.44 94 TRP A O 1
ATOM 746 N N . GLN A 1 95 ? 11.480 4.770 23.393 1.00 53.16 95 GLN A N 1
ATOM 747 C CA . GLN A 1 95 ? 12.488 5.837 23.342 1.00 53.16 95 GLN A CA 1
ATOM 748 C C . GLN A 1 95 ? 12.319 6.781 22.135 1.00 53.16 95 GLN A C 1
ATOM 750 O O . GLN A 1 95 ? 12.651 7.962 22.217 1.00 53.16 95 GLN A O 1
ATOM 755 N N . GLY A 1 96 ? 11.730 6.314 21.027 1.00 47.28 96 GLY A N 1
ATOM 756 C CA . GLY A 1 96 ? 11.513 7.133 19.826 1.00 47.28 96 GLY A CA 1
ATOM 757 C C . GLY A 1 96 ? 10.345 8.127 19.911 1.00 47.28 96 GLY A C 1
ATOM 758 O O . GLY A 1 96 ? 10.222 8.994 19.045 1.00 47.28 96 GLY A O 1
ATOM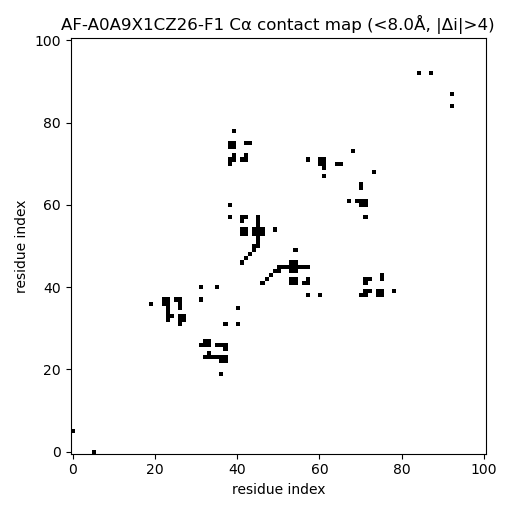 759 N N . GLY A 1 97 ? 9.478 8.004 20.924 1.00 43.91 97 GLY A N 1
ATOM 760 C CA . GLY A 1 97 ? 8.287 8.844 21.103 1.00 43.91 97 GLY A CA 1
ATOM 761 C C . GLY A 1 97 ? 8.483 10.067 22.005 1.00 43.91 97 GLY A C 1
ATOM 762 O O . GLY A 1 97 ? 7.662 10.978 21.965 1.00 43.91 97 GLY A O 1
ATOM 763 N N . ILE A 1 98 ? 9.561 10.117 22.795 1.00 45.19 98 ILE A N 1
ATOM 764 C CA . ILE A 1 98 ? 9.769 11.157 23.822 1.00 45.19 98 ILE A CA 1
ATOM 765 C C . ILE A 1 98 ? 10.529 12.379 23.264 1.00 45.19 98 ILE A C 1
ATOM 767 O O . ILE A 1 98 ? 10.400 13.479 23.794 1.00 45.19 98 ILE A O 1
ATOM 771 N N . HIS A 1 99 ? 11.236 12.229 22.136 1.00 43.28 99 HIS A N 1
ATOM 772 C CA . HIS A 1 99 ? 12.012 13.302 21.488 1.00 43.28 99 HIS A CA 1
ATOM 773 C C . HIS A 1 99 ? 11.286 14.048 20.353 1.00 43.28 99 HIS A C 1
ATOM 775 O O . HIS A 1 99 ? 11.915 14.779 19.593 1.00 43.28 99 HIS A O 1
ATOM 781 N N . LYS A 1 100 ? 9.962 13.902 20.230 1.00 43.44 100 LYS A N 1
ATOM 782 C CA . LYS A 1 100 ? 9.133 14.795 19.403 1.00 43.44 100 LYS A CA 1
ATOM 783 C C . LYS A 1 100 ? 8.194 15.598 20.299 1.00 43.44 100 LYS A C 1
ATOM 785 O O . LYS A 1 100 ? 6.995 15.331 20.338 1.00 43.44 100 LYS A O 1
ATOM 790 N N . ARG A 1 101 ? 8.771 16.536 21.045 1.00 39.88 101 ARG A N 1
ATOM 791 C CA . ARG A 1 101 ? 8.055 17.689 21.591 1.00 39.88 101 ARG A CA 1
ATOM 792 C C . ARG A 1 101 ? 8.522 18.929 20.853 1.00 39.88 101 ARG A C 1
ATOM 794 O O . ARG A 1 101 ? 9.747 19.012 20.624 1.00 39.88 101 ARG A O 1
#

Solvent-accessible surface area (backbone atoms only — not comparable to full-atom values): 5549 Å² total; per-residue (Å²): 134,59,72,64,62,54,51,53,52,50,52,54,53,49,54,49,50,53,53,50,50,52,39,10,49,55,19,30,76,72,72,41,58,65,91,39,38,48,50,32,51,23,31,46,43,13,66,74,70,55,36,69,74,30,39,52,48,35,52,53,52,26,58,76,38,60,93,37,87,55,38,30,60,52,46,35,52,53,50,50,51,52,52,56,54,71,74,45,57,76,71,65,56,62,63,68,62,73,81,75,121

Sequence (101 aa):
MDKSTGRLKAVAAYAKSVGIAADQLINAVLGGRPSETLSVRAYRLGVLDGRRGWRRVVWVINKLFWWQRNHCRGAYAAAVNRCTYKNKSPADVWQGGIHKR

Secondary structure (DSSP, 8-state):
--HHHHHHHHHHHHHHHHHHHHHHHHHHHTT--TTS-HHHHHHIIIIIS--HHHHHHHHHHHHHTTTSTTHHHHHHHHHHHHHHHHTS-HHHHHHTTTT--

pLDDT: mean 86.13, std 15.05, range [39.88, 97.31]

Foldseek 3Di:
DDPVVVVVVVVVVVVVVVVQQVQLVVQVVVVHDSNDGPLQVLCCVCPVVVPPVSVVVQVVVCVVVVVDDSVSVVSNVVVVVVVVVVPDDPVVVVVVPPPPD